Protein AF-A0A2S3QU34-F1 (afdb_monomer_lite)

Structure (mmCIF, N/CA/C/O backbone):
data_AF-A0A2S3QU34-F1
#
_entry.id   AF-A0A2S3QU34-F1
#
loop_
_atom_site.group_PDB
_atom_site.id
_atom_site.type_symbol
_atom_site.label_atom_id
_atom_site.label_alt_id
_atom_site.label_comp_id
_atom_site.label_asym_id
_atom_site.label_entity_id
_atom_site.label_seq_id
_atom_site.pdbx_PDB_ins_code
_atom_site.Cartn_x
_atom_site.Cartn_y
_atom_site.Cartn_z
_atom_site.occupancy
_atom_site.B_iso_or_equiv
_atom_site.auth_seq_id
_atom_site.auth_comp_id
_atom_site.auth_asym_id
_atom_site.auth_atom_id
_atom_site.pdbx_PDB_model_num
ATOM 1 N N . MET A 1 1 ? 37.051 -29.597 -48.468 1.00 42.19 1 MET A N 1
ATOM 2 C CA . MET A 1 1 ? 37.426 -28.654 -47.390 1.00 42.19 1 MET A CA 1
ATOM 3 C C . MET A 1 1 ? 36.164 -28.273 -46.632 1.00 42.19 1 MET A C 1
ATOM 5 O O . MET A 1 1 ? 35.272 -27.672 -47.216 1.00 42.19 1 MET A O 1
ATOM 9 N N . LYS A 1 2 ? 36.047 -28.728 -45.379 1.00 42.69 2 LYS A N 1
ATOM 10 C CA . LYS A 1 2 ? 34.893 -28.493 -44.500 1.00 42.69 2 LYS A CA 1
ATOM 11 C C . LYS A 1 2 ? 34.914 -27.032 -44.035 1.00 42.69 2 LYS A C 1
ATOM 13 O O . LYS A 1 2 ? 35.869 -26.636 -43.377 1.00 42.69 2 LYS A O 1
ATOM 18 N N . LYS A 1 3 ? 33.889 -26.240 -44.359 1.00 47.69 3 LYS A N 1
ATOM 19 C CA . LYS A 1 3 ? 33.641 -24.947 -43.705 1.00 47.69 3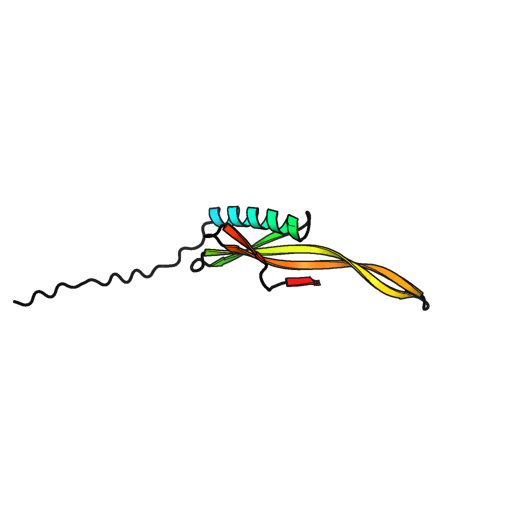 LYS A CA 1
ATOM 20 C C . LYS A 1 3 ? 32.618 -25.181 -42.593 1.00 47.69 3 LYS A C 1
ATOM 22 O O . LYS A 1 3 ? 31.421 -25.108 -42.836 1.00 47.69 3 LYS A O 1
ATOM 27 N N . LEU A 1 4 ? 33.096 -25.533 -41.397 1.00 50.22 4 LEU A N 1
ATOM 28 C CA . LEU A 1 4 ? 32.298 -25.387 -40.180 1.00 50.22 4 LEU A CA 1
ATOM 29 C C . LEU A 1 4 ? 32.284 -23.894 -39.842 1.00 50.22 4 LEU A C 1
ATOM 31 O O . LEU A 1 4 ? 33.273 -23.355 -39.352 1.00 50.22 4 LEU A O 1
ATOM 35 N N . LEU A 1 5 ? 31.181 -23.221 -40.152 1.00 54.16 5 LEU A N 1
ATOM 36 C CA . LEU A 1 5 ? 30.878 -21.917 -39.579 1.00 54.16 5 LEU A CA 1
ATOM 37 C C . LEU A 1 5 ? 30.335 -22.175 -38.171 1.00 54.16 5 LEU A C 1
ATOM 39 O O . LEU A 1 5 ? 29.219 -22.667 -38.014 1.00 54.16 5 LEU A O 1
ATOM 43 N N . LEU A 1 6 ? 31.163 -21.900 -37.160 1.00 54.34 6 LEU A N 1
ATOM 44 C CA . LEU A 1 6 ? 30.728 -21.801 -35.771 1.00 54.34 6 LEU A CA 1
AT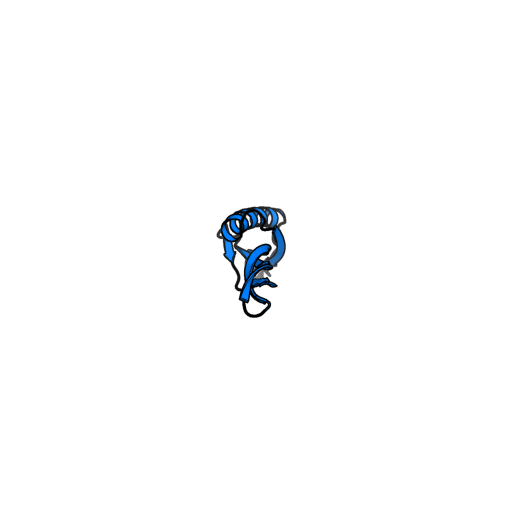OM 45 C C . LEU A 1 6 ? 29.662 -20.702 -35.689 1.00 54.34 6 LEU A C 1
ATOM 47 O O . LEU A 1 6 ? 29.981 -19.515 -35.727 1.00 54.34 6 LEU A O 1
ATOM 51 N N . VAL A 1 7 ? 28.400 -21.097 -35.552 1.00 57.19 7 VAL A N 1
ATOM 52 C CA . VAL A 1 7 ? 27.370 -20.216 -35.005 1.00 57.19 7 VAL A CA 1
ATOM 53 C C . VAL A 1 7 ? 27.653 -20.155 -33.512 1.00 57.19 7 VAL A C 1
ATOM 55 O O . VAL A 1 7 ? 27.295 -21.060 -32.761 1.00 57.19 7 VAL A O 1
ATOM 58 N N . ALA A 1 8 ? 28.392 -19.128 -33.098 1.00 54.53 8 ALA A N 1
ATOM 59 C CA . ALA A 1 8 ? 28.551 -18.802 -31.695 1.00 54.53 8 ALA A CA 1
ATOM 60 C C . ALA A 1 8 ? 27.155 -18.504 -31.138 1.00 54.53 8 ALA A C 1
ATOM 62 O O . ALA A 1 8 ? 26.583 -17.442 -31.383 1.00 54.53 8 ALA A O 1
ATOM 63 N N . MET A 1 9 ? 26.590 -19.479 -30.427 1.00 53.75 9 MET A N 1
ATOM 64 C CA . MET A 1 9 ? 25.470 -19.262 -29.528 1.00 53.75 9 MET A CA 1
ATOM 65 C C . MET A 1 9 ? 25.983 -18.335 -28.431 1.00 53.75 9 MET A C 1
ATOM 67 O O . MET A 1 9 ? 26.521 -18.779 -27.420 1.00 53.75 9 MET A O 1
ATOM 71 N N . LEU A 1 10 ? 25.864 -17.028 -28.655 1.00 51.75 10 LEU A N 1
ATOM 72 C CA . LEU A 1 10 ? 25.839 -16.061 -27.573 1.00 51.75 10 LEU A CA 1
ATOM 73 C C . LEU A 1 10 ? 24.555 -16.355 -26.802 1.00 51.75 10 LEU A C 1
ATOM 75 O O . LEU A 1 10 ? 23.507 -15.767 -27.059 1.00 51.75 10 LEU A O 1
ATOM 79 N N . SER A 1 11 ? 24.623 -17.327 -25.895 1.00 49.44 11 SER A N 1
ATOM 80 C CA . SER A 1 11 ? 23.696 -17.433 -24.783 1.00 49.44 11 SER A CA 1
ATOM 81 C C . SER A 1 11 ? 23.881 -16.158 -23.969 1.00 49.44 11 SER A C 1
ATOM 83 O O . SER A 1 11 ? 24.698 -16.104 -23.049 1.00 49.44 11 SER A O 1
ATOM 85 N N . LEU A 1 12 ? 23.195 -15.089 -24.382 1.00 51.44 12 LEU A N 1
ATOM 86 C CA . LEU A 1 12 ? 22.970 -13.930 -23.544 1.00 51.44 12 LEU A CA 1
ATOM 87 C C . LEU A 1 12 ? 22.181 -14.456 -22.355 1.00 51.44 12 LEU A C 1
ATOM 89 O O . LEU A 1 12 ? 20.964 -14.612 -22.421 1.00 51.44 12 LEU A O 1
ATOM 93 N N . SER A 1 13 ? 22.893 -14.774 -21.280 1.00 51.00 13 SER A N 1
ATOM 94 C CA . SER A 1 13 ? 22.319 -14.804 -19.950 1.00 51.00 13 SER A CA 1
ATOM 95 C C . SER A 1 13 ? 21.743 -13.408 -19.749 1.00 51.00 13 SER A C 1
ATOM 97 O O . SER A 1 13 ? 22.485 -12.468 -19.467 1.00 51.00 13 SER A O 1
ATOM 99 N N . ALA A 1 14 ? 20.453 -13.233 -20.035 1.00 52.75 14 ALA A N 1
ATOM 100 C CA . ALA A 1 14 ? 19.731 -12.012 -19.745 1.00 52.75 14 ALA A CA 1
ATOM 101 C C . ALA A 1 14 ? 19.713 -11.891 -18.223 1.00 52.75 14 ALA A C 1
ATOM 103 O O . ALA A 1 14 ? 18.832 -12.414 -17.551 1.00 52.75 14 ALA A O 1
ATOM 104 N N . VAL A 1 15 ? 20.770 -11.300 -17.667 1.00 59.06 15 VAL A N 1
ATOM 105 C CA . VAL A 1 15 ? 20.849 -11.015 -16.244 1.00 59.06 15 VAL A CA 1
ATOM 106 C C . VAL A 1 15 ? 19.776 -9.967 -16.000 1.00 59.06 15 VAL A C 1
ATOM 108 O O . VAL A 1 15 ? 19.926 -8.816 -16.422 1.00 59.06 15 VAL A O 1
ATOM 111 N N . ALA A 1 16 ? 18.661 -10.396 -15.408 1.00 63.62 16 ALA A N 1
ATOM 112 C CA . ALA A 1 16 ? 17.576 -9.519 -15.007 1.00 63.62 16 ALA A CA 1
ATOM 113 C C . ALA A 1 16 ? 18.187 -8.369 -14.196 1.00 63.62 16 ALA A C 1
ATOM 115 O O . ALA A 1 16 ? 18.755 -8.570 -13.121 1.00 63.62 16 ALA A O 1
ATOM 116 N N . SER A 1 17 ? 18.192 -7.170 -14.779 1.00 67.31 17 SER A N 1
ATOM 117 C CA . SER A 1 17 ? 18.821 -6.012 -14.152 1.00 67.31 17 SER A CA 1
ATOM 118 C C . SER A 1 17 ? 17.880 -5.473 -13.079 1.00 67.31 17 SER A C 1
ATOM 120 O O . SER A 1 17 ? 16.689 -5.326 -13.359 1.00 67.31 17 SER A O 1
ATOM 122 N N . PRO A 1 18 ? 18.379 -5.168 -11.869 1.00 79.50 18 PRO A N 1
ATOM 123 C CA . PRO A 1 18 ? 17.536 -4.700 -10.777 1.00 79.50 18 PRO A CA 1
ATOM 124 C C . PRO A 1 18 ? 16.739 -3.455 -11.180 1.00 79.50 18 PRO A C 1
ATOM 126 O O . PRO A 1 18 ? 17.224 -2.596 -11.926 1.00 79.50 18 PRO A O 1
ATOM 129 N N . VAL A 1 19 ? 15.510 -3.344 -10.671 1.00 86.75 19 VAL A N 1
ATOM 130 C CA . VAL A 1 19 ? 14.638 -2.200 -10.951 1.00 86.75 19 VAL A CA 1
ATOM 131 C C . VAL A 1 19 ? 15.297 -0.919 -10.435 1.00 86.75 19 VAL A C 1
ATOM 133 O O . VAL A 1 19 ? 15.693 -0.820 -9.277 1.00 86.75 19 VAL A O 1
ATOM 136 N N . SER A 1 20 ? 15.430 0.092 -11.300 1.00 90.75 20 SER A N 1
ATOM 137 C CA . SER A 1 20 ? 16.110 1.335 -10.914 1.00 90.75 20 SER A CA 1
ATOM 138 C C . SER A 1 20 ? 15.343 2.110 -9.832 1.00 90.75 20 SER A C 1
ATOM 140 O O . SER A 1 20 ? 14.112 2.181 -9.860 1.00 90.75 20 SER A O 1
ATOM 142 N N . ASN A 1 21 ? 16.065 2.827 -8.966 1.00 90.75 21 ASN A N 1
ATOM 143 C CA . ASN A 1 21 ? 15.474 3.710 -7.946 1.00 90.75 21 ASN A CA 1
ATOM 144 C C . ASN A 1 21 ? 14.482 4.734 -8.524 1.00 90.75 21 ASN A C 1
ATOM 146 O O . ASN A 1 21 ? 13.513 5.108 -7.867 1.00 90.75 21 ASN A O 1
ATOM 150 N N . SER A 1 22 ? 14.690 5.178 -9.769 1.00 93.31 22 SER A N 1
ATOM 151 C CA . SER A 1 22 ? 13.771 6.107 -10.437 1.00 93.31 22 SER A CA 1
ATOM 152 C C . SER A 1 22 ? 12.406 5.480 -10.736 1.00 93.31 22 SER A C 1
ATOM 154 O O . SER A 1 22 ? 11.383 6.162 -10.668 1.00 93.31 22 SER A O 1
ATOM 156 N N . VAL A 1 23 ? 12.385 4.181 -11.045 1.00 93.88 23 VAL A N 1
ATOM 157 C CA . VAL A 1 23 ? 11.159 3.409 -11.261 1.00 93.88 23 VAL A CA 1
ATOM 158 C C . VAL A 1 23 ? 10.482 3.151 -9.922 1.00 93.88 23 VAL A C 1
ATOM 160 O O . VAL A 1 23 ? 9.287 3.400 -9.815 1.00 93.88 23 VAL A O 1
ATOM 163 N N . ILE A 1 24 ? 11.241 2.787 -8.884 1.00 95.19 24 ILE A N 1
ATOM 164 C CA . ILE A 1 24 ? 10.714 2.604 -7.522 1.00 95.19 24 ILE A CA 1
ATOM 165 C C . ILE A 1 24 ? 10.051 3.893 -7.014 1.00 95.19 24 ILE A C 1
ATOM 167 O O . ILE A 1 24 ? 8.933 3.856 -6.512 1.00 95.19 24 ILE A O 1
ATOM 171 N N . ALA A 1 25 ? 10.677 5.057 -7.205 1.00 96.06 25 ALA A N 1
ATOM 172 C CA . ALA A 1 25 ? 10.101 6.336 -6.786 1.00 96.06 25 ALA A CA 1
ATOM 173 C C . ALA A 1 25 ? 8.800 6.684 -7.535 1.00 96.06 25 ALA A C 1
ATOM 175 O O . ALA A 1 25 ? 7.871 7.233 -6.943 1.00 96.06 25 ALA A O 1
ATOM 176 N N . LYS A 1 26 ? 8.717 6.364 -8.834 1.00 96.25 26 LYS A N 1
ATOM 177 C CA . LYS A 1 26 ? 7.485 6.534 -9.624 1.00 96.25 26 LYS A CA 1
ATOM 178 C C . LYS A 1 26 ? 6.391 5.569 -9.175 1.00 96.25 26 LYS A C 1
ATOM 180 O O . LYS A 1 26 ? 5.250 5.991 -9.016 1.00 96.25 26 LYS A O 1
ATOM 185 N N . ALA A 1 27 ? 6.753 4.311 -8.942 1.00 97.12 27 ALA A N 1
ATOM 186 C CA . ALA A 1 27 ? 5.853 3.284 -8.444 1.00 97.12 27 ALA A CA 1
ATOM 187 C C . ALA A 1 27 ? 5.280 3.677 -7.076 1.00 97.12 27 ALA A C 1
ATOM 189 O O . ALA A 1 27 ? 4.066 3.665 -6.906 1.00 97.12 27 ALA A O 1
ATOM 190 N N . LYS A 1 28 ? 6.126 4.162 -6.155 1.00 97.75 28 LYS A N 1
ATOM 191 C CA . LYS A 1 28 ? 5.708 4.637 -4.829 1.00 97.75 28 LYS A CA 1
ATOM 192 C C . LYS A 1 28 ? 4.625 5.706 -4.917 1.00 97.75 28 LYS A C 1
ATOM 194 O O . LYS A 1 28 ? 3.630 5.603 -4.218 1.00 97.75 28 LYS A O 1
ATOM 199 N N . LYS A 1 29 ? 4.777 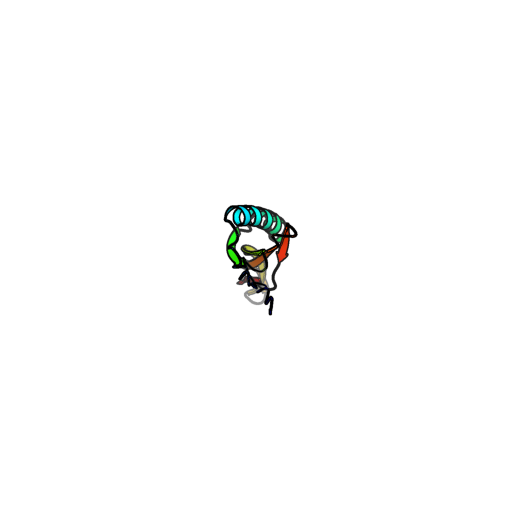6.697 -5.804 1.00 97.81 29 LYS A N 1
ATOM 200 C CA . LYS A 1 29 ? 3.762 7.749 -5.994 1.00 97.81 29 LYS A CA 1
ATOM 201 C C . LYS A 1 29 ? 2.429 7.189 -6.489 1.00 97.81 29 LYS A C 1
ATOM 203 O O . LYS A 1 29 ? 1.390 7.531 -5.941 1.00 97.81 29 LYS A O 1
ATOM 208 N N . ALA A 1 30 ? 2.465 6.304 -7.487 1.00 97.62 30 ALA A N 1
ATOM 209 C CA . ALA A 1 30 ? 1.254 5.676 -8.014 1.00 97.62 30 ALA A CA 1
ATOM 210 C C . ALA A 1 30 ? 0.545 4.819 -6.951 1.00 97.62 30 ALA A C 1
ATOM 212 O O . ALA A 1 30 ? -0.682 4.851 -6.837 1.00 97.62 30 ALA A O 1
ATOM 213 N N . VAL A 1 31 ? 1.315 4.080 -6.145 1.00 98.00 31 VAL A N 1
ATOM 214 C CA . VAL A 1 31 ? 0.777 3.292 -5.032 1.00 98.00 31 VAL A CA 1
ATOM 215 C C . VAL A 1 31 ? 0.245 4.199 -3.925 1.00 98.00 31 VAL A C 1
ATOM 217 O O . VAL A 1 31 ? -0.843 3.938 -3.445 1.00 98.00 31 VAL A O 1
ATOM 220 N N . GLU A 1 32 ? 0.922 5.290 -3.560 1.00 98.12 32 GLU A N 1
ATOM 221 C CA . GLU A 1 32 ? 0.430 6.263 -2.570 1.00 98.12 32 GLU A CA 1
ATOM 222 C C . GLU A 1 32 ? -0.905 6.894 -2.983 1.00 98.12 32 GLU A C 1
ATOM 224 O O . GLU A 1 32 ? -1.804 7.028 -2.154 1.00 98.12 32 GLU A O 1
ATOM 229 N N . GLU A 1 33 ? -1.057 7.274 -4.252 1.00 97.81 33 GLU A N 1
ATOM 230 C CA . GLU A 1 33 ? -2.316 7.810 -4.782 1.00 97.81 33 GLU A CA 1
ATOM 231 C C . GLU A 1 33 ? -3.429 6.757 -4.740 1.00 97.81 33 GLU A C 1
ATOM 233 O O . GLU A 1 33 ? -4.534 7.034 -4.269 1.00 97.81 33 GLU A O 1
ATOM 238 N N . THR A 1 34 ? -3.120 5.529 -5.165 1.00 97.56 34 THR A N 1
ATOM 239 C CA . THR A 1 34 ? -4.084 4.421 -5.164 1.00 97.56 34 THR A CA 1
ATOM 240 C C . THR A 1 34 ? -4.478 4.036 -3.735 1.00 97.56 34 THR A C 1
ATOM 242 O O . THR A 1 34 ? -5.661 3.982 -3.420 1.00 97.56 34 THR A O 1
ATOM 245 N N . ALA A 1 35 ? -3.509 3.853 -2.839 1.00 96.88 35 ALA A N 1
ATOM 246 C CA . ALA A 1 35 ? -3.712 3.525 -1.432 1.00 96.88 35 ALA A CA 1
ATOM 247 C C . ALA A 1 35 ? -4.597 4.556 -0.731 1.00 96.88 35 ALA A C 1
ATOM 249 O O . ALA A 1 35 ? -5.539 4.183 -0.040 1.00 96.88 35 ALA A O 1
ATOM 250 N N . LYS A 1 36 ? -4.362 5.854 -0.961 1.00 96.62 36 LYS A N 1
ATOM 251 C CA . LYS A 1 36 ? -5.210 6.912 -0.394 1.00 96.62 36 LYS A CA 1
ATOM 252 C C . LYS A 1 36 ? -6.641 6.868 -0.914 1.00 96.62 36 LYS A C 1
ATOM 254 O O . LYS A 1 36 ? -7.560 7.198 -0.170 1.00 96.62 36 LYS A O 1
ATOM 259 N N . SER A 1 37 ? -6.829 6.472 -2.173 1.00 96.38 37 SER A N 1
ATOM 260 C CA . SER A 1 37 ? -8.159 6.303 -2.759 1.00 96.38 37 SER A CA 1
ATOM 261 C C . SER A 1 37 ? -8.903 5.085 -2.208 1.00 96.38 37 SER A C 1
ATOM 263 O O . SER A 1 37 ? -10.126 5.138 -2.134 1.00 96.38 37 SER A O 1
ATOM 265 N N . TYR A 1 38 ? -8.200 4.001 -1.866 1.00 93.38 38 TYR A N 1
ATOM 266 C CA . TYR A 1 38 ? -8.807 2.766 -1.354 1.00 93.38 38 TYR A CA 1
ATOM 267 C C . TYR A 1 38 ? -9.007 2.792 0.165 1.00 93.38 38 TYR A C 1
ATOM 269 O O . TYR A 1 38 ? -10.102 2.521 0.643 1.00 93.38 38 TYR A O 1
ATOM 277 N N . PHE A 1 39 ? -7.959 3.138 0.910 1.00 94.06 39 PHE A N 1
ATOM 278 C CA . PHE A 1 39 ? -7.887 2.994 2.370 1.00 94.06 39 PHE A CA 1
ATOM 279 C C . PHE A 1 39 ? -7.968 4.335 3.115 1.00 94.06 39 PHE A C 1
ATOM 281 O O . PHE A 1 39 ? -7.956 4.391 4.343 1.00 94.06 39 PHE A O 1
ATOM 288 N N . GLY A 1 40 ? -8.050 5.444 2.378 1.00 94.12 40 GLY A N 1
ATOM 289 C CA . GLY A 1 40 ? -8.193 6.786 2.930 1.00 94.12 40 GLY A CA 1
ATOM 290 C C . GLY A 1 40 ? -6.876 7.557 3.090 1.00 94.12 40 GLY A C 1
ATOM 291 O O . GLY A 1 40 ? -5.773 7.031 2.935 1.00 94.12 40 GLY A O 1
ATOM 292 N N . PRO A 1 41 ? -6.959 8.859 3.418 1.00 93.44 41 PRO A N 1
ATOM 293 C CA . PRO A 1 41 ? -5.838 9.796 3.307 1.00 93.44 41 PRO A CA 1
ATOM 294 C C . PRO A 1 41 ? -4.675 9.524 4.271 1.00 93.44 41 PRO A C 1
ATOM 296 O O . PRO A 1 41 ? -3.583 10.053 4.061 1.00 93.44 41 PRO A O 1
ATOM 299 N N . LYS A 1 42 ? -4.909 8.732 5.325 1.00 92.81 42 LYS A N 1
ATOM 300 C CA . LYS A 1 42 ? -3.910 8.369 6.340 1.00 92.81 42 LYS A CA 1
ATOM 301 C C . LYS A 1 42 ? -3.113 7.109 5.990 1.00 92.81 42 LYS A C 1
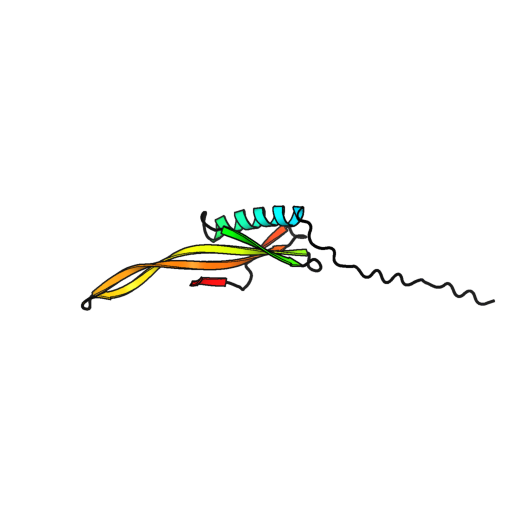ATOM 303 O O . LYS A 1 42 ? -2.232 6.749 6.762 1.00 92.81 42 LYS A O 1
ATOM 308 N N . ALA A 1 43 ? -3.395 6.465 4.856 1.00 96.00 43 ALA A N 1
ATOM 309 C CA . ALA A 1 43 ? -2.638 5.304 4.412 1.00 96.00 43 ALA A CA 1
ATOM 310 C C . ALA A 1 43 ? -1.148 5.651 4.231 1.00 96.00 43 ALA A C 1
ATOM 312 O O . ALA A 1 43 ? -0.794 6.636 3.570 1.00 96.00 43 ALA A O 1
ATOM 313 N N . TYR A 1 44 ? -0.276 4.832 4.813 1.00 96.44 44 TYR A N 1
ATOM 314 C CA . TYR A 1 44 ? 1.173 4.957 4.741 1.00 96.44 44 TYR A CA 1
ATOM 315 C C . TYR A 1 44 ? 1.752 3.864 3.848 1.00 96.44 44 TYR A C 1
ATOM 317 O O . TYR A 1 44 ? 1.449 2.693 4.031 1.00 96.44 44 TYR A O 1
ATOM 325 N N . VAL A 1 45 ? 2.603 4.243 2.893 1.00 97.44 45 VAL A N 1
ATOM 326 C CA . VAL A 1 45 ? 3.181 3.320 1.908 1.00 97.44 45 VAL A CA 1
ATOM 327 C C . VAL A 1 45 ? 4.690 3.233 2.087 1.00 97.44 45 VAL A C 1
ATOM 329 O O . VAL A 1 45 ? 5.392 4.253 2.029 1.00 97.44 45 VAL A O 1
ATOM 332 N N . TYR A 1 46 ? 5.203 2.012 2.215 1.00 96.69 46 TYR A N 1
ATOM 333 C CA . TYR A 1 46 ? 6.633 1.744 2.291 1.00 96.69 46 TYR A CA 1
ATOM 334 C C . TYR A 1 46 ? 7.058 0.642 1.319 1.00 96.69 46 TYR A C 1
ATOM 336 O O . TYR A 1 46 ? 6.288 -0.242 0.958 1.00 96.69 46 TYR A O 1
ATOM 344 N N . TYR A 1 47 ? 8.286 0.761 0.819 1.00 96.19 47 TYR A N 1
ATOM 345 C CA . TYR A 1 47 ? 8.841 -0.184 -0.147 1.00 96.19 47 TYR A CA 1
ATOM 346 C C . TYR A 1 47 ? 9.090 -1.538 0.521 1.00 96.19 47 TYR A C 1
ATOM 348 O O . TYR A 1 47 ? 9.699 -1.579 1.589 1.00 96.19 47 TYR A O 1
ATOM 356 N N . SER A 1 48 ? 8.648 -2.610 -0.135 1.00 95.12 48 SER A N 1
ATOM 357 C CA . SER A 1 48 ? 8.887 -3.991 0.286 1.00 95.12 48 SER A CA 1
ATOM 358 C C . SER A 1 48 ? 10.056 -4.574 -0.515 1.00 95.12 48 SER A C 1
ATOM 360 O O . SER A 1 48 ? 11.180 -4.671 -0.017 1.00 95.12 48 SER A O 1
ATOM 362 N N . ASN A 1 49 ? 9.829 -4.892 -1.791 1.00 94.06 49 ASN A N 1
ATOM 363 C CA . ASN A 1 49 ? 10.832 -5.469 -2.682 1.00 94.06 49 ASN A CA 1
ATOM 364 C C . ASN A 1 49 ? 10.528 -5.147 -4.165 1.00 94.06 49 ASN A C 1
ATOM 366 O O . ASN A 1 49 ? 9.617 -4.383 -4.495 1.00 94.06 49 ASN A O 1
ATOM 370 N N . SER A 1 50 ? 11.326 -5.697 -5.082 1.00 92.81 50 SER A N 1
ATOM 371 C CA . SER A 1 50 ? 11.054 -5.639 -6.521 1.00 92.81 50 SER A CA 1
ATOM 372 C C . SER A 1 50 ? 11.565 -6.888 -7.238 1.00 92.81 50 SER A C 1
ATOM 374 O O . SER A 1 50 ? 12.598 -7.443 -6.857 1.00 92.81 50 SER A O 1
ATOM 376 N N . SER A 1 51 ? 10.853 -7.305 -8.288 1.00 88.94 51 SER A N 1
ATOM 377 C CA . SER A 1 51 ? 11.273 -8.367 -9.207 1.00 88.94 51 SER A CA 1
ATOM 378 C C . SER A 1 51 ? 11.868 -7.738 -10.463 1.00 88.94 51 SER A C 1
ATOM 380 O O . SER A 1 51 ? 11.215 -6.965 -11.167 1.00 88.94 51 SER A O 1
ATOM 382 N N . ALA A 1 52 ? 13.130 -8.060 -10.743 1.00 79.69 52 ALA A N 1
ATOM 383 C CA . ALA A 1 52 ? 13.811 -7.641 -11.965 1.00 79.69 52 ALA A CA 1
ATOM 384 C C . ALA A 1 52 ? 13.325 -8.414 -13.202 1.00 79.69 52 ALA A C 1
ATOM 386 O O . ALA A 1 52 ? 13.361 -7.880 -14.309 1.00 79.69 52 ALA A O 1
ATOM 387 N N . GLU A 1 53 ? 12.901 -9.665 -13.008 1.00 78.81 53 GLU A N 1
ATOM 388 C CA . GLU A 1 53 ? 12.443 -10.567 -14.068 1.00 78.81 53 GLU A CA 1
ATOM 389 C C . GLU A 1 53 ? 11.041 -10.174 -14.541 1.00 78.81 53 GLU A C 1
ATOM 391 O O . GLU A 1 53 ? 10.832 -9.926 -15.728 1.00 78.81 53 GLU A O 1
ATOM 396 N N . ASP A 1 54 ? 10.127 -9.983 -13.590 1.00 77.50 54 ASP A N 1
ATOM 397 C CA . ASP A 1 54 ? 8.720 -9.663 -13.860 1.00 77.50 54 ASP A CA 1
ATOM 398 C C . ASP A 1 54 ? 8.470 -8.154 -13.988 1.00 77.50 54 ASP A C 1
ATOM 400 O O . ASP A 1 54 ? 7.386 -7.710 -14.365 1.00 77.50 54 ASP A O 1
ATOM 404 N N . LYS A 1 55 ? 9.495 -7.343 -13.687 1.00 86.88 55 LYS A N 1
ATOM 405 C CA . LYS A 1 55 ? 9.426 -5.879 -13.597 1.00 86.88 55 LYS A CA 1
ATOM 406 C C . LYS A 1 55 ? 8.265 -5.424 -12.710 1.00 86.88 55 LYS A C 1
ATOM 408 O O . LYS A 1 55 ? 7.429 -4.597 -13.090 1.00 86.88 55 LYS A O 1
ATOM 413 N N . GLU A 1 56 ? 8.255 -5.950 -11.500 1.00 93.75 56 GLU A N 1
ATOM 414 C CA . GLU A 1 56 ? 7.257 -5.651 -10.482 1.00 93.75 56 GLU A CA 1
ATOM 415 C C . GLU A 1 56 ? 7.912 -4.918 -9.315 1.00 93.75 56 GLU A C 1
ATOM 417 O O . GLU A 1 56 ? 9.071 -5.166 -8.973 1.00 93.75 56 GLU A O 1
ATOM 422 N N . VAL A 1 57 ? 7.183 -3.984 -8.708 1.00 96.75 57 VAL A N 1
ATOM 423 C CA . VAL A 1 57 ? 7.634 -3.264 -7.511 1.00 96.75 57 VAL A CA 1
ATOM 424 C C . VAL A 1 57 ? 6.555 -3.365 -6.448 1.00 96.75 57 VAL A C 1
ATOM 426 O O . VAL A 1 57 ? 5.440 -2.890 -6.661 1.00 96.75 57 VAL A O 1
ATOM 429 N N . PHE A 1 58 ? 6.894 -3.958 -5.310 1.00 96.94 58 PHE A N 1
ATOM 430 C CA . PHE A 1 58 ? 5.962 -4.240 -4.230 1.00 9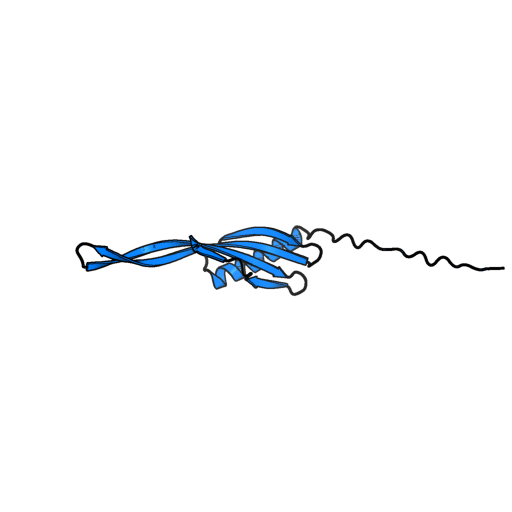6.94 58 PHE A CA 1
ATOM 431 C C . PHE A 1 58 ? 6.122 -3.230 -3.100 1.00 96.94 58 PHE A C 1
ATOM 433 O O . PHE A 1 58 ? 7.227 -2.805 -2.742 1.00 96.94 58 PHE A O 1
ATOM 440 N N . PHE A 1 59 ? 4.991 -2.856 -2.524 1.00 98.12 59 PHE A N 1
ATOM 441 C CA . PHE A 1 59 ? 4.897 -1.924 -1.417 1.00 98.12 59 PHE A CA 1
ATOM 442 C C . PHE A 1 59 ? 3.892 -2.447 -0.410 1.00 98.12 59 PHE A C 1
ATOM 444 O O . PHE A 1 59 ? 2.828 -2.922 -0.793 1.00 98.12 59 PHE A O 1
ATOM 451 N N . ASN A 1 60 ? 4.190 -2.259 0.863 1.00 97.81 60 ASN A N 1
ATOM 452 C CA . ASN A 1 60 ? 3.222 -2.474 1.920 1.00 97.81 60 ASN A CA 1
ATOM 453 C C . ASN A 1 60 ? 2.521 -1.158 2.241 1.00 97.81 60 ASN A C 1
ATOM 455 O O . ASN A 1 60 ? 3.133 -0.081 2.248 1.00 97.81 60 ASN A O 1
ATOM 459 N N . VAL A 1 61 ? 1.221 -1.260 2.480 1.00 97.50 61 VAL A N 1
ATOM 460 C CA . VAL A 1 61 ? 0.332 -0.151 2.797 1.00 97.50 61 VAL A CA 1
ATOM 461 C C . VAL A 1 61 ? -0.268 -0.388 4.168 1.00 97.50 61 VAL A C 1
ATOM 463 O O . VAL A 1 61 ? -0.949 -1.385 4.360 1.00 97.50 61 VAL A O 1
ATOM 466 N N . LEU A 1 62 ? -0.037 0.543 5.089 1.00 96.88 62 LEU A N 1
ATOM 467 C CA . LEU A 1 62 ? -0.570 0.526 6.448 1.00 96.88 62 LEU A CA 1
ATOM 468 C C . LEU A 1 62 ? -1.682 1.561 6.598 1.00 96.88 62 LEU A C 1
ATOM 470 O O . LEU A 1 62 ? -1.506 2.717 6.204 1.00 96.88 62 LEU A O 1
ATOM 474 N N . TRP A 1 63 ? -2.806 1.179 7.196 1.00 95.50 63 TRP A N 1
ATOM 475 C CA . TRP A 1 63 ? -3.874 2.103 7.578 1.00 95.50 63 TRP A CA 1
ATOM 476 C C . TRP A 1 63 ? -4.542 1.661 8.879 1.00 95.50 63 TRP A C 1
ATOM 478 O O . TRP A 1 63 ? -4.320 0.559 9.365 1.00 95.50 63 TRP A O 1
ATOM 488 N N . THR A 1 64 ? -5.343 2.546 9.465 1.00 94.31 64 THR A N 1
ATOM 489 C CA . THR A 1 64 ? -6.127 2.242 10.664 1.00 94.31 64 THR A CA 1
ATOM 490 C C . THR A 1 64 ? -7.600 2.356 10.323 1.00 94.31 64 THR A C 1
ATOM 492 O O . THR A 1 64 ? -8.028 3.389 9.800 1.00 94.31 64 THR A O 1
ATOM 495 N N . GLU A 1 65 ? -8.369 1.327 10.656 1.00 89.06 65 GLU A N 1
ATOM 496 C CA . GLU A 1 65 ? -9.826 1.340 10.597 1.00 89.06 65 GLU A CA 1
ATOM 497 C C . GLU A 1 65 ? -10.398 1.522 12.001 1.00 89.06 65 GLU A C 1
ATOM 499 O O . GLU A 1 65 ? -9.874 1.000 12.983 1.00 89.06 65 GLU A O 1
ATOM 504 N N . GLU A 1 66 ? -11.472 2.298 12.102 1.00 86.81 66 GLU A N 1
ATOM 505 C CA . GLU A 1 66 ? -12.258 2.412 13.327 1.00 86.81 66 GLU A CA 1
ATOM 506 C C . GLU A 1 66 ? -13.539 1.611 13.130 1.00 86.81 66 GLU A C 1
ATOM 508 O O . GLU A 1 66 ? -14.411 1.986 12.344 1.00 86.81 66 GLU A O 1
ATOM 513 N N . THR A 1 67 ? -13.625 0.485 13.829 1.00 82.00 67 THR A N 1
ATOM 514 C CA . THR A 1 67 ? -14.820 -0.354 13.886 1.00 82.00 67 THR A CA 1
ATOM 515 C C . THR A 1 67 ? -15.509 -0.167 15.232 1.00 82.00 67 THR A C 1
ATOM 517 O O . THR A 1 67 ? -15.016 0.519 16.130 1.00 82.00 67 THR A O 1
ATOM 520 N N . THR A 1 68 ? -16.712 -0.708 15.370 1.00 84.62 68 THR A N 1
ATOM 521 C CA . THR A 1 68 ? -17.443 -0.709 16.635 1.00 84.62 68 THR A CA 1
ATOM 522 C C . THR A 1 68 ? -17.728 -2.149 16.998 1.00 84.62 68 THR A C 1
ATOM 524 O O . THR A 1 68 ? -18.366 -2.853 16.217 1.00 84.62 68 THR A O 1
ATOM 527 N N . ASP A 1 69 ? -17.255 -2.564 18.165 1.00 82.38 69 ASP A N 1
ATOM 528 C CA . ASP A 1 69 ? -17.498 -3.902 18.690 1.00 82.38 69 ASP A CA 1
ATOM 529 C C . ASP A 1 69 ? -18.548 -3.852 19.807 1.00 82.38 69 ASP A C 1
ATOM 531 O O . ASP A 1 69 ? -18.771 -2.807 20.433 1.00 82.38 69 ASP A O 1
ATOM 535 N N . VAL A 1 70 ? -19.230 -4.975 20.018 1.00 87.75 70 VAL A N 1
ATOM 536 C CA . VAL A 1 70 ? -20.349 -5.096 20.953 1.00 87.75 70 VAL A CA 1
ATOM 537 C C . VAL A 1 70 ? -19.903 -5.870 22.181 1.00 87.75 70 VAL A C 1
ATOM 539 O O . VAL A 1 70 ? -19.595 -7.059 22.115 1.00 87.75 70 VAL A O 1
ATOM 542 N N . PHE A 1 71 ? -19.953 -5.203 23.327 1.00 85.69 71 PHE A N 1
ATOM 543 C CA . PHE A 1 71 ? -19.735 -5.812 24.633 1.00 85.69 71 PHE A CA 1
ATOM 544 C C . PHE A 1 71 ? -21.038 -5.821 25.429 1.00 85.69 71 PHE A C 1
ATOM 546 O O . PHE A 1 71 ? -22.010 -5.155 25.072 1.00 85.69 71 PHE A O 1
ATOM 553 N N . TYR A 1 72 ? -21.050 -6.582 26.519 1.00 88.25 72 TYR A N 1
ATOM 554 C CA . TYR A 1 72 ? -22.141 -6.569 27.485 1.00 88.25 72 TYR A CA 1
ATOM 555 C C . TYR A 1 72 ? -21.623 -6.014 28.806 1.00 88.25 72 TYR A C 1
ATOM 557 O O . TYR A 1 72 ? -20.676 -6.570 29.365 1.00 88.25 72 TYR A O 1
ATOM 565 N N . ASP A 1 73 ? -22.251 -4.950 29.296 1.00 83.25 73 ASP A N 1
ATOM 566 C CA . ASP A 1 73 ? -22.008 -4.380 30.620 1.00 83.25 73 ASP A CA 1
ATOM 567 C C . ASP A 1 73 ? -23.309 -4.429 31.420 1.00 83.25 73 ASP A C 1
ATOM 569 O O . ASP A 1 73 ? -24.354 -4.002 30.941 1.00 83.25 73 ASP A O 1
ATOM 573 N N . GLU A 1 74 ? -23.276 -5.077 32.583 1.00 88.31 74 GLU A N 1
ATOM 574 C CA . GLU A 1 74 ? -24.454 -5.342 33.431 1.00 88.31 74 GLU A CA 1
ATOM 575 C C . GLU A 1 74 ? -25.684 -5.949 32.705 1.00 88.31 74 GLU A C 1
ATOM 577 O O . GLU A 1 74 ? -26.814 -5.873 33.182 1.00 88.31 74 GLU A O 1
ATOM 582 N N . GLY A 1 75 ? -25.470 -6.623 31.569 1.00 87.62 75 GLY A N 1
ATOM 583 C CA . GLY A 1 75 ? -26.533 -7.219 30.748 1.00 87.62 75 GLY A CA 1
ATOM 584 C C . GLY A 1 75 ? -27.069 -6.312 29.634 1.00 87.62 75 GLY A C 1
ATOM 585 O O . GLY A 1 75 ? -27.876 -6.773 28.826 1.00 87.62 75 GLY A O 1
ATOM 586 N N . GLU A 1 76 ? -26.588 -5.072 29.532 1.00 87.38 76 GLU A N 1
ATOM 587 C CA . GLU A 1 76 ? -26.874 -4.153 28.430 1.00 87.38 76 GLU A CA 1
ATOM 588 C C . GLU A 1 76 ? -25.778 -4.209 27.358 1.00 87.38 76 GLU A C 1
ATOM 590 O O . GLU A 1 76 ? -24.594 -4.367 27.657 1.00 87.38 76 GLU A O 1
ATOM 595 N N . GLN A 1 77 ? -26.168 -4.082 26.086 1.00 89.25 77 GLN A N 1
ATOM 596 C CA . GLN A 1 77 ? -25.211 -3.995 24.983 1.00 89.25 77 GLN A CA 1
ATOM 597 C C . GLN A 1 77 ? -24.574 -2.608 24.952 1.00 89.25 77 GLN A C 1
ATOM 599 O O . GLN A 1 77 ? -25.269 -1.608 24.765 1.00 89.25 77 GLN A O 1
ATOM 604 N N . ILE A 1 78 ? -23.250 -2.560 25.056 1.00 88.75 78 ILE A N 1
ATOM 605 C CA . ILE A 1 78 ? -22.466 -1.342 24.867 1.00 88.75 78 ILE A CA 1
ATOM 606 C C . ILE A 1 78 ? -21.629 -1.452 23.592 1.00 88.75 78 ILE A C 1
ATOM 608 O O . ILE A 1 78 ? -21.099 -2.510 23.254 1.00 88.75 78 ILE A O 1
ATOM 612 N N . TYR A 1 79 ? -21.519 -0.335 22.881 1.00 88.00 79 TYR A N 1
ATOM 613 C CA . TYR A 1 79 ? -20.799 -0.223 21.616 1.00 88.00 79 TYR A CA 1
ATOM 614 C C . TYR A 1 79 ? -19.490 0.515 21.863 1.00 88.00 79 TYR A C 1
ATOM 616 O O . TYR A 1 79 ? -19.501 1.701 22.202 1.00 88.00 79 TYR A O 1
ATOM 624 N N . VAL A 1 80 ? -18.365 -0.179 21.714 1.00 87.75 80 VAL A N 1
ATOM 625 C CA . VAL A 1 80 ? -17.042 0.387 21.993 1.00 87.75 80 VAL A CA 1
ATOM 626 C C . VAL A 1 80 ? -16.287 0.564 20.676 1.00 87.75 80 VAL A C 1
ATOM 628 O O . VAL A 1 80 ? -16.201 -0.387 19.895 1.00 87.75 80 VAL A O 1
ATOM 631 N N . PRO A 1 81 ? -15.734 1.758 20.395 1.00 85.25 81 PRO A N 1
ATOM 632 C CA . PRO A 1 81 ? -14.902 1.954 19.220 1.00 85.25 81 PRO A CA 1
ATOM 633 C C . PRO A 1 81 ? -13.586 1.190 19.380 1.00 85.25 81 PRO A C 1
ATOM 635 O O . PRO A 1 81 ? -12.849 1.395 20.347 1.00 85.25 81 PRO A O 1
ATOM 638 N N . VAL A 1 82 ? -13.278 0.342 18.405 1.00 87.25 82 VAL A N 1
ATOM 639 C CA . VAL A 1 82 ? -12.027 -0.410 18.326 1.00 87.25 82 VAL A CA 1
ATOM 640 C C . VAL A 1 82 ? -11.243 0.102 17.124 1.00 87.25 82 VAL A C 1
ATOM 642 O O . VAL A 1 82 ? -11.773 0.217 16.019 1.00 87.25 82 VAL A O 1
ATOM 645 N N . LYS A 1 83 ? -9.976 0.453 17.353 1.00 88.62 83 LYS A N 1
ATOM 646 C CA . LYS A 1 83 ? -9.036 0.791 16.282 1.00 88.62 83 LYS A CA 1
ATOM 647 C C . LYS A 1 83 ? -8.304 -0.479 15.890 1.00 88.62 83 LYS A C 1
ATOM 649 O O . LYS A 1 83 ? -7.677 -1.091 16.750 1.00 88.62 83 LYS A O 1
ATOM 654 N N . THR A 1 84 ? -8.372 -0.824 14.618 1.00 90.62 84 THR A N 1
ATOM 655 C CA . THR A 1 84 ? -7.677 -1.971 14.041 1.00 90.62 84 THR A CA 1
ATOM 656 C C . THR A 1 84 ? -6.644 -1.445 13.064 1.00 90.62 84 THR A C 1
ATOM 658 O O . THR A 1 84 ? -6.944 -0.577 12.241 1.00 90.62 84 THR A O 1
ATOM 661 N N . GLU A 1 85 ? -5.413 -1.923 13.172 1.00 93.19 85 GLU A N 1
ATOM 662 C CA . GLU A 1 85 ? -4.367 -1.579 12.218 1.00 93.19 85 GLU A CA 1
ATOM 663 C C . GLU A 1 85 ? -4.336 -2.641 11.125 1.00 93.19 85 GLU A C 1
ATOM 665 O O . GLU A 1 85 ? -4.365 -3.838 11.394 1.00 93.19 85 GLU A O 1
ATOM 670 N N . CYS A 1 86 ? -4.316 -2.200 9.876 1.00 94.81 86 CYS A N 1
ATOM 671 C CA . CYS A 1 86 ? -4.373 -3.063 8.713 1.00 94.81 86 CYS A CA 1
ATOM 672 C C . CYS A 1 86 ? -3.149 -2.853 7.832 1.00 94.81 86 CYS A C 1
ATOM 674 O O . CYS A 1 86 ? -2.646 -1.735 7.688 1.00 94.81 86 CYS A O 1
ATOM 676 N N . GLU A 1 87 ? -2.709 -3.936 7.205 1.00 96.06 87 GLU A N 1
ATOM 677 C CA . GLU A 1 87 ? -1.636 -3.957 6.230 1.00 96.06 87 GLU A CA 1
ATOM 678 C C . GLU A 1 87 ? -2.068 -4.696 4.962 1.00 96.06 87 GLU A C 1
ATOM 680 O O . GLU A 1 87 ? -2.702 -5.749 5.018 1.00 96.06 87 GLU A O 1
ATOM 685 N N . GLN A 1 88 ? -1.706 -4.142 3.808 1.00 96.44 88 GLN A N 1
ATOM 686 C CA . GLN A 1 88 ? -1.965 -4.703 2.487 1.00 96.44 88 GLN A CA 1
ATOM 687 C C . GLN A 1 88 ? -0.724 -4.529 1.626 1.00 96.44 88 GLN A C 1
ATOM 689 O O . GLN A 1 88 ? -0.249 -3.410 1.423 1.00 96.44 88 GLN A O 1
ATOM 694 N N . GLU A 1 89 ? -0.254 -5.614 1.023 1.00 97.31 89 GLU A N 1
ATOM 695 C CA . GLU A 1 89 ? 0.767 -5.512 -0.014 1.00 97.31 89 GLU A CA 1
ATOM 696 C C . GLU A 1 89 ? 0.111 -5.141 -1.354 1.00 97.31 89 GLU A C 1
ATOM 698 O O . GLU A 1 89 ? -0.865 -5.760 -1.792 1.00 97.31 89 GLU A O 1
ATOM 703 N N . MET A 1 90 ? 0.648 -4.126 -2.023 1.00 97.75 90 MET A N 1
ATOM 704 C CA . MET A 1 90 ? 0.261 -3.688 -3.359 1.00 97.75 90 MET A CA 1
ATOM 705 C C . MET A 1 90 ? 1.448 -3.813 -4.312 1.00 97.75 90 MET A C 1
ATOM 707 O O . MET A 1 90 ? 2.593 -3.553 -3.940 1.00 97.75 90 MET A O 1
ATOM 711 N N . VAL A 1 91 ? 1.169 -4.144 -5.570 1.00 97.12 91 VAL A N 1
ATOM 712 C CA . VAL A 1 91 ? 2.185 -4.283 -6.616 1.00 97.12 91 VAL A CA 1
ATOM 713 C C . VAL A 1 91 ? 1.973 -3.255 -7.719 1.00 97.12 91 VAL A C 1
ATOM 715 O O . VAL A 1 91 ? 0.856 -3.030 -8.188 1.00 97.12 91 VAL A O 1
ATOM 718 N N . TYR A 1 92 ? 3.063 -2.624 -8.147 1.00 97.44 92 TYR A N 1
ATOM 719 C CA . TYR A 1 92 ? 3.122 -1.794 -9.339 1.00 97.44 92 TYR A CA 1
ATOM 720 C C . TYR A 1 92 ? 3.758 -2.576 -10.489 1.00 97.44 92 TYR A C 1
ATOM 722 O O . TYR A 1 92 ? 4.939 -2.925 -10.439 1.00 97.44 92 TYR A O 1
ATOM 730 N N . LEU A 1 93 ? 2.981 -2.796 -11.548 1.00 95.38 93 LEU A N 1
ATOM 731 C CA . LEU A 1 93 ? 3.440 -3.428 -12.782 1.00 95.38 93 LEU A CA 1
ATOM 732 C C . LEU A 1 93 ? 4.125 -2.379 -13.660 1.00 95.38 93 LEU A C 1
ATOM 734 O O . LEU A 1 93 ? 3.452 -1.494 -14.200 1.00 95.38 93 LEU A O 1
ATOM 738 N N . VAL A 1 94 ? 5.447 -2.461 -13.827 1.00 92.06 94 VAL A N 1
ATOM 739 C CA . VAL A 1 94 ? 6.230 -1.415 -14.512 1.00 92.06 94 VAL A CA 1
ATOM 740 C C . VAL A 1 94 ? 5.825 -1.262 -15.977 1.00 92.06 94 VAL A C 1
ATOM 742 O O . VAL A 1 94 ? 5.700 -0.135 -16.460 1.00 92.06 94 VAL A O 1
ATOM 745 N N . ASP A 1 95 ? 5.569 -2.372 -16.671 1.00 91.06 95 ASP A N 1
ATOM 746 C CA . ASP A 1 95 ? 5.246 -2.357 -18.101 1.00 91.06 95 ASP A CA 1
ATOM 747 C C . ASP A 1 95 ? 3.866 -1.738 -18.380 1.00 91.06 95 ASP A C 1
ATOM 749 O O . ASP A 1 95 ? 3.714 -0.935 -19.302 1.00 91.06 95 ASP A O 1
ATOM 753 N N . THR A 1 96 ? 2.858 -2.047 -17.558 1.00 93.94 96 THR A N 1
ATOM 754 C CA . THR A 1 96 ? 1.489 -1.537 -17.753 1.00 93.94 96 THR A CA 1
ATOM 755 C C . THR A 1 96 ? 1.176 -0.286 -16.940 1.00 93.94 96 THR A C 1
ATOM 757 O O . THR A 1 96 ? 0.116 0.308 -17.132 1.00 93.94 96 THR A O 1
ATOM 760 N N . LYS A 1 97 ? 2.058 0.102 -16.013 1.00 94.25 97 LYS A N 1
ATOM 761 C CA . LYS A 1 97 ? 1.867 1.192 -15.044 1.00 94.25 97 LYS A CA 1
ATOM 762 C C . LYS A 1 97 ? 0.607 1.037 -14.186 1.00 94.25 97 LYS A C 1
ATOM 764 O O . LYS A 1 97 ? -0.021 2.030 -13.824 1.00 94.25 97 LYS A O 1
ATOM 769 N N . LYS A 1 98 ? 0.215 -0.206 -13.899 1.00 96.25 98 LYS A N 1
ATOM 770 C CA . LYS A 1 98 ? -0.981 -0.520 -13.104 1.00 96.25 98 LYS A CA 1
ATOM 771 C C . LYS A 1 98 ? -0.584 -0.805 -11.664 1.00 96.25 98 LYS A C 1
ATOM 773 O O . LYS A 1 98 ? 0.468 -1.392 -11.437 1.00 96.25 98 LYS A O 1
ATOM 778 N N . VAL A 1 99 ? -1.448 -0.421 -10.730 1.00 97.31 99 VAL A N 1
ATOM 779 C CA . VAL A 1 99 ? -1.357 -0.797 -9.318 1.00 97.31 99 VAL A CA 1
ATOM 780 C C . VAL A 1 99 ? -2.421 -1.852 -9.042 1.00 97.31 99 VAL A C 1
ATOM 782 O O . VAL A 1 99 ? -3.579 -1.654 -9.408 1.00 97.31 99 VAL A O 1
ATOM 785 N N . LEU A 1 100 ? -2.030 -2.962 -8.423 1.00 96.25 100 LEU A N 1
ATOM 786 C CA . LEU A 1 100 ? -2.923 -4.055 -8.043 1.00 96.25 100 LEU A CA 1
ATOM 787 C C . LEU A 1 100 ? -2.793 -4.338 -6.545 1.00 96.25 100 LEU A C 1
ATOM 789 O O . LEU A 1 100 ? -1.710 -4.196 -5.975 1.00 96.25 100 LEU A O 1
ATOM 793 N N . LEU A 1 101 ? -3.894 -4.756 -5.922 1.00 94.62 101 LEU A N 1
ATOM 794 C CA . LEU A 1 101 ? -3.871 -5.336 -4.582 1.00 94.62 101 LEU A CA 1
ATOM 795 C C . LEU A 1 101 ? -3.431 -6.796 -4.703 1.00 94.62 101 LEU A C 1
ATOM 797 O O . LEU A 1 101 ? -3.903 -7.515 -5.587 1.00 94.62 101 LEU A O 1
ATOM 801 N N . THR A 1 102 ? -2.534 -7.230 -3.827 1.00 91.31 102 THR A N 1
ATOM 802 C CA . THR A 1 102 ? -2.195 -8.652 -3.700 1.00 91.31 102 THR A CA 1
ATOM 803 C C . THR A 1 102 ? -3.204 -9.357 -2.786 1.00 91.31 102 THR A C 1
ATOM 805 O O . THR A 1 102 ? -4.097 -8.733 -2.215 1.00 91.31 102 THR A O 1
ATOM 808 N N . GLN A 1 103 ? -3.066 -10.672 -2.619 1.00 87.81 103 GLN A N 1
ATOM 809 C CA . GLN A 1 103 ? -3.879 -11.433 -1.661 1.00 87.81 103 GLN A CA 1
ATOM 810 C C . GLN A 1 103 ? -3.389 -11.291 -0.208 1.00 87.81 103 GLN A C 1
ATOM 812 O O . GLN A 1 103 ? -4.043 -11.789 0.704 1.00 87.81 103 GLN A O 1
ATOM 817 N N . ASN A 1 104 ? -2.257 -10.616 0.012 1.00 82.75 104 ASN A N 1
ATOM 818 C CA . ASN A 1 104 ? -1.653 -10.450 1.328 1.00 82.75 104 ASN A CA 1
ATOM 819 C C . ASN A 1 104 ? -2.250 -9.221 2.019 1.00 82.75 104 ASN A C 1
ATOM 821 O O . ASN A 1 104 ? -1.765 -8.102 1.839 1.00 82.75 104 ASN A O 1
ATOM 825 N N . ALA A 1 105 ? -3.308 -9.458 2.792 1.00 86.88 105 ALA A N 1
ATOM 826 C CA . ALA A 1 105 ? -3.972 -8.460 3.617 1.00 86.88 105 ALA A CA 1
ATOM 827 C C . ALA A 1 105 ? -4.200 -9.012 5.024 1.00 86.88 105 ALA A C 1
ATOM 829 O O . ALA A 1 105 ? -4.619 -10.162 5.177 1.00 86.88 105 ALA A O 1
ATOM 830 N N . TYR A 1 106 ? -3.955 -8.203 6.047 1.00 91.56 106 TYR A N 1
ATOM 831 C CA . TYR A 1 106 ? -4.249 -8.564 7.429 1.00 91.56 106 TYR A CA 1
ATOM 832 C C . TYR A 1 106 ? -4.589 -7.331 8.252 1.00 91.56 106 TYR A C 1
ATOM 834 O O . TYR A 1 106 ? -4.071 -6.249 8.005 1.00 91.56 106 TYR A O 1
ATOM 842 N N . CYS A 1 107 ? -5.454 -7.519 9.242 1.00 90.69 107 CYS A N 1
ATOM 843 C CA . CYS A 1 107 ? -5.829 -6.505 10.216 1.00 90.69 107 CYS A CA 1
ATOM 844 C C . CYS A 1 107 ? -5.656 -7.097 11.619 1.00 90.69 107 CYS A C 1
ATOM 846 O O . CYS A 1 107 ? -5.989 -8.270 11.821 1.00 90.69 107 CYS A O 1
ATOM 848 N N . TYR A 1 108 ? -5.105 -6.320 12.550 1.00 85.19 108 TYR A N 1
ATOM 849 C CA . TYR A 1 108 ? -4.773 -6.731 13.916 1.00 85.19 108 TYR A CA 1
ATOM 850 C C . TYR A 1 108 ? -5.244 -5.726 14.970 1.00 85.19 108 TYR A C 1
ATOM 852 O O . TYR A 1 108 ? -5.381 -4.518 14.656 1.00 85.19 108 TYR A O 1
#

Sequence (108 aa):
MKKLLLVAMLSLSAVASPVSNSVIAKAKKAVEETAKSYFGPKAYVYYSNSSAEDKEVFFNVLWTEETTDVFYDEGEQIYVPVKTECEQEMVYLVDTKKVLLTQNAYCY

Foldseek 3Di:
DDPPDPPPPPPPPVPLDADDPVLQVLLQVLCLVVLCVPQNNQKDKDWDGADSVQRKTKIKIKDKDWDWDWDADPNDTDTDTDIKIKIWMWMQRSVVRDIDTDPDIDID

Radius of gyration: 23.81 Å; chains: 1; bounding box: 64×38×81 Å

Secondary structure (DSSP, 8-state):
----------------PPPPHHHHHHHHHHHHHHHHHHH-TT-EEEEEEEETTTTEEEEEEEEEEEEEEEEEETTEEEEEEEEEEEEEEEEEETTTTEEEEEEEEEE-

pLDDT: mean 85.97, std 15.2, range [42.19, 98.12]

=== Feature glossary ===
Legend for the data blocks above and below:

— What the protein is —

The amino-acid sequence is the protein's primary structure: the linear order of residues from the N-terminus to the C-terminus, written in one-letter code. Everything else here — the 3D coordinates, the secondary structure, the domain annotations — is ultimately a consequence of this string.

Functional annotations link the protein to curated databases. InterPro entries identify conserved domains and families by matching the sequence against member-database signatures (Pfam, PROSITE, CDD, …). Gene Ontology (GO) terms describe molecular function, biological process, and cellular component in a controlled vocabulary. CATH places the structure in a hierarchical fold classification (Class/Architecture/Topology/Homologous-superfamily). The organism is the source species.

— Where its atoms are —

Atomic coordinates in PDBx/mmCIF format — the same representation the Protein Data Bank distributes. Each line of the _atom_site loop places one backbone atom in Cartesian space (units: ångströms, origin: arbitrary).

The six renders are orthographic views along the three Cartesian axes in both directions. Representation (cartoon, sticks, or surface) and color scheme (sequence-rainbow or by-chain) vary across proteins so the training set covers all the common visualization conventions.

— Local backbone conformation —

Eight-state secondary structure (DSSP): H is the canonical α-helix, G the tighter 3₁₀-helix, I the wider π-helix; E/B are β-structure, T and S are turns and bends, and '-' is everything else. DSSP derives these from the pattern of main-chain N–H···O=C hydrogen bonds, not from the sequence.

Three-state secondary structure (P-SEA) collapses the eight DSSP classes into helix (a), strand (b), and coil (c). P-SEA assigns these from Cα geometry alone — distances and angles — without requiring backbone oxygens, so it works on any Cα trace.

φ (phi) and ψ (psi) are the two rotatable backbone dihedrals per residue: φ is the C(i-1)–N–Cα–C torsion, ψ is the N–Cα–C–N(i+1) torsion, both in degre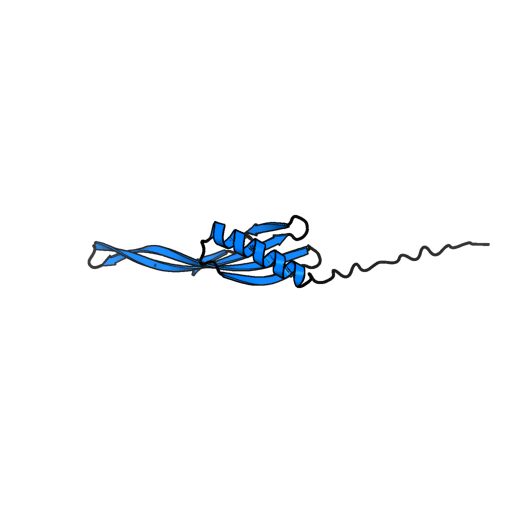es on (−180°, 180°]. α-helical residues cluster near (−60°, −45°); β-strand residues near (−120°, +130°). A Ramachandran plot is simply a scatter of (φ, ψ) for every residue.

— Global shape and packing —

The geometric summary reports three shape descriptors. Rg (radius of gyration) measures how spread out the Cα atoms are about their centre of mass; compact globular proteins have small Rg, elongated or unfolded ones large. Cα contacts (<8 Å, |i−j|>4) count long-range residue pairs in spatial proximity — high for tightly packed folds, near zero for rods or random coil. The bounding-box extents give the protein's footprint along x, y, z in Å.

SASA measures how much of the protein is reachable by solvent. It is computed by rolling a water-sized probe over the atomic surface and summing the exposed area (Å²). Per-residue SASA distinguishes core (buried, low SASA) from surface (exposed, high SASA) residues; total SASA is a whole-molecule size measure.

Plot images: a contact map (which residues are close in 3D, as an N×N binary image), a Ramachandran scatter (backbone torsion angles, revealing secondary-structure composition at a glance), and — for AlphaFold structures — a PAE heatmap (pairwise prediction confidence).

— Structural neighborhood —

A 3Di character summarizes, for each residue, the relative orientation of the Cα frame of its nearest spatial neighbor. Because it encodes fold topology rather than chemistry, 3Di alignments detect remote structural similarity that sequence alignment misses.

The Foldseek neighbor list gives the closest experimentally determined structures in the PDB, ranked by structural alignment. TM-score near 1 means near-identical fold; near 0.3 means only rough topology match. This is how one finds what a novel AlphaFold prediction most resembles in the solved-structure universe.

— Confidence and disorder —

For AlphaFold models, the B-factor field carries pLDDT — the model's own estimate of local accuracy on a 0–100 scale. Regions with pLDDT<50 should be treated as essentially unmodeled; they often correspond to intrinsically disordered segments.

Crystallographic B-factors measure how much each atom's electron density is smeared out, in Å². They rise in mobile loops and surface residues and fall in the buried interior. In AlphaFold models this column is repurposed to hold pLDDT instead.

Predicted Aligned Error (PAE) is an AlphaFold confidence matrix: entry (i, j) is the expected error in the position of residue j, in ångströms, when the prediction is superimposed on the true structure at residue i. Low PAE within a block of residues means that block is internally rigid and well-predicted; high PAE between two blocks means their relative placement is uncertain even if each block individually is confident.